Protein AF-A0A939VPV4-F1 (afdb_monomer_lite)

Sequence (173 aa):
MALATILETVLDAVGSVWIDKVAYKLFWRKRLHMVVEQTYDCPMRMIYNPKDKTFTASDQASLMHERGFTKPYGWIREFGDPPKPHRDCMLMTDQEYFLGDVVKVKVIGMFKRKDHDHKFIVVESSREINDYSELTDSEKEELSRLYPRIGEGEGWFGSKEAEKCMIYGPKAL

Radius of gyration: 17.33 Å; chains: 1; bounding box: 38×57×39 Å

Structure (mmCIF, N/CA/C/O backbone):
data_AF-A0A939VPV4-F1
#
_entry.id   AF-A0A939VPV4-F1
#
loop_
_atom_site.group_PDB
_atom_site.id
_atom_site.type_symbol
_atom_site.label_atom_id
_atom_site.label_alt_id
_atom_site.label_comp_id
_atom_site.label_asym_id
_atom_site.label_entity_id
_atom_site.label_seq_id
_atom_site.pdbx_PDB_ins_code
_atom_site.Cartn_x
_atom_site.Cartn_y
_atom_site.Cartn_z
_atom_site.occupancy
_atom_site.B_iso_or_equiv
_atom_site.auth_seq_id
_atom_site.auth_comp_id
_atom_site.auth_asym_id
_atom_site.auth_atom_id
_atom_site.pdbx_PDB_model_num
ATOM 1 N N . MET A 1 1 ? 21.321 40.493 -3.745 1.00 48.34 1 MET A N 1
ATOM 2 C CA . MET A 1 1 ? 20.718 39.546 -4.711 1.00 48.34 1 MET A CA 1
ATOM 3 C C . MET A 1 1 ? 20.333 38.192 -4.106 1.00 48.34 1 MET A C 1
ATOM 5 O O . MET A 1 1 ? 19.396 37.608 -4.612 1.00 48.34 1 MET A O 1
ATOM 9 N N . ALA A 1 2 ? 20.939 37.715 -3.007 1.00 45.62 2 ALA A N 1
ATOM 10 C CA . ALA A 1 2 ? 20.585 36.410 -2.420 1.00 45.62 2 ALA A CA 1
ATOM 11 C C . ALA A 1 2 ? 19.186 36.328 -1.759 1.00 45.62 2 ALA A C 1
ATOM 13 O O . ALA A 1 2 ? 18.586 35.261 -1.738 1.00 45.62 2 ALA A O 1
ATOM 14 N N . LEU A 1 3 ? 18.637 37.440 -1.244 1.00 37.50 3 LEU A N 1
ATOM 15 C CA . LEU A 1 3 ? 17.345 37.427 -0.537 1.00 37.50 3 LEU A CA 1
ATOM 16 C C . LEU A 1 3 ? 16.129 37.265 -1.473 1.00 37.50 3 LEU A C 1
ATOM 18 O O . LEU A 1 3 ? 15.136 36.666 -1.077 1.00 37.50 3 LEU A O 1
ATOM 22 N N . ALA A 1 4 ? 16.214 37.777 -2.706 1.00 36.22 4 ALA A N 1
ATOM 23 C CA . ALA A 1 4 ? 15.122 37.712 -3.683 1.00 36.22 4 ALA A CA 1
ATOM 24 C C . ALA A 1 4 ? 14.952 36.291 -4.249 1.00 36.22 4 ALA A C 1
ATOM 26 O O . ALA A 1 4 ? 13.836 35.790 -4.325 1.00 36.22 4 ALA A O 1
ATOM 27 N N . THR A 1 5 ? 16.062 35.598 -4.521 1.00 44.88 5 THR A N 1
ATOM 28 C CA . THR A 1 5 ? 16.054 34.208 -5.005 1.00 44.88 5 THR A CA 1
ATOM 29 C C . THR A 1 5 ? 15.526 33.230 -3.950 1.00 44.88 5 THR A C 1
ATOM 31 O O . THR A 1 5 ? 14.818 32.282 -4.282 1.00 44.88 5 THR A O 1
ATOM 34 N N . ILE A 1 6 ? 15.808 33.469 -2.663 1.00 47.12 6 ILE A N 1
ATOM 35 C CA . ILE A 1 6 ? 15.262 32.652 -1.566 1.00 47.12 6 ILE A CA 1
ATOM 36 C C . ILE A 1 6 ? 13.748 32.873 -1.432 1.00 47.12 6 ILE A C 1
ATOM 38 O O . ILE A 1 6 ? 13.015 31.910 -1.231 1.00 47.12 6 ILE A O 1
ATOM 42 N N . LEU A 1 7 ? 13.262 34.109 -1.587 1.00 33.53 7 LEU A N 1
ATOM 43 C CA . LEU A 1 7 ? 11.836 34.420 -1.462 1.00 33.53 7 LEU A CA 1
ATOM 44 C C . LEU A 1 7 ? 11.000 33.823 -2.608 1.00 33.53 7 LEU A C 1
ATOM 46 O O . LEU A 1 7 ? 9.936 33.273 -2.340 1.00 33.53 7 LEU A O 1
ATOM 50 N N . GLU A 1 8 ? 11.494 33.863 -3.850 1.00 40.47 8 GLU A N 1
ATOM 51 C CA . GLU A 1 8 ? 10.836 33.229 -5.007 1.00 40.47 8 GLU A CA 1
ATOM 52 C C . GLU A 1 8 ? 10.799 31.701 -4.879 1.00 40.47 8 GLU A C 1
ATOM 54 O O . GLU A 1 8 ? 9.748 31.093 -5.059 1.00 40.47 8 GLU A O 1
ATOM 59 N N . THR A 1 9 ? 11.898 31.079 -4.440 1.00 51.06 9 THR A N 1
ATOM 60 C CA . THR A 1 9 ? 11.945 29.620 -4.231 1.00 51.06 9 THR A CA 1
ATOM 61 C C . THR A 1 9 ? 11.010 29.175 -3.098 1.00 51.06 9 THR A C 1
ATOM 63 O O . THR A 1 9 ? 10.370 28.127 -3.182 1.00 51.06 9 THR A O 1
ATOM 66 N N . VAL A 1 10 ? 10.899 29.974 -2.030 1.00 47.72 10 VAL A N 1
ATOM 67 C CA . VAL A 1 10 ? 9.969 29.709 -0.923 1.00 47.72 10 VAL A CA 1
ATOM 68 C C . VAL A 1 10 ? 8.520 29.919 -1.367 1.00 47.72 10 VAL A C 1
ATOM 70 O O . VAL A 1 10 ? 7.666 29.132 -0.975 1.00 47.72 10 VAL A O 1
ATOM 73 N N . LEU A 1 11 ? 8.220 30.912 -2.207 1.00 40.16 11 LEU A N 1
ATOM 74 C CA . LEU A 1 11 ? 6.867 31.141 -2.730 1.00 40.16 11 LEU A CA 1
ATOM 75 C C . LEU A 1 11 ? 6.423 30.052 -3.716 1.00 40.16 11 LEU A C 1
ATOM 77 O O . LEU A 1 11 ? 5.282 29.602 -3.614 1.00 40.16 11 LEU A O 1
ATOM 81 N N . ASP A 1 12 ? 7.312 29.556 -4.577 1.00 51.03 12 ASP A N 1
ATOM 82 C CA . ASP A 1 12 ? 7.018 28.428 -5.471 1.00 51.03 12 ASP A CA 1
ATOM 83 C C . ASP A 1 12 ? 6.845 27.115 -4.698 1.00 51.03 12 ASP A C 1
ATOM 85 O O . ASP A 1 12 ? 5.911 26.355 -4.957 1.00 51.03 12 ASP A O 1
ATOM 89 N N . ALA A 1 13 ? 7.683 26.860 -3.688 1.00 50.88 13 ALA A N 1
ATOM 90 C CA . ALA A 1 13 ? 7.552 25.678 -2.839 1.00 50.88 13 ALA A CA 1
ATOM 91 C C . ALA A 1 13 ? 6.285 25.731 -1.969 1.00 50.88 13 ALA A C 1
ATOM 93 O O . AL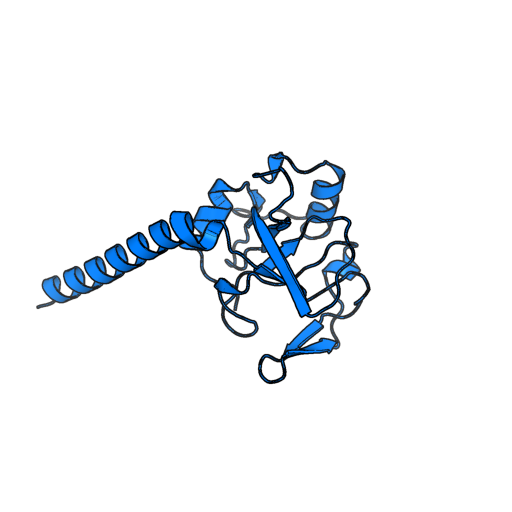A A 1 13 ? 5.560 24.743 -1.873 1.00 50.88 13 ALA A O 1
ATOM 94 N N . VAL A 1 14 ? 5.974 26.879 -1.359 1.00 52.50 14 VAL A N 1
ATOM 95 C CA . VAL A 1 14 ? 4.771 27.058 -0.527 1.00 52.50 14 VAL A CA 1
ATOM 96 C C . VAL A 1 14 ? 3.502 27.055 -1.386 1.00 52.50 14 VAL A C 1
ATOM 98 O O . VAL A 1 14 ? 2.499 26.467 -0.978 1.00 52.50 14 VAL A O 1
ATOM 101 N N . GLY A 1 15 ? 3.547 27.639 -2.587 1.00 52.75 15 GLY A N 1
ATOM 102 C CA . GLY A 1 15 ? 2.457 27.616 -3.564 1.00 52.75 15 GLY A CA 1
ATOM 103 C C . GLY A 1 15 ? 2.176 26.210 -4.093 1.00 52.75 15 GLY A C 1
ATOM 104 O O . GLY A 1 15 ? 1.032 25.759 -4.045 1.00 52.75 15 GLY A O 1
ATOM 105 N N . SER A 1 16 ? 3.218 25.482 -4.504 1.00 57.16 16 SER A N 1
ATOM 106 C CA . SER A 1 16 ? 3.131 24.090 -4.968 1.00 57.16 16 SER A CA 1
ATOM 107 C C . SER A 1 16 ? 2.579 23.161 -3.883 1.00 57.16 16 SER A C 1
ATOM 109 O O . SER A 1 16 ? 1.601 22.448 -4.094 1.00 57.16 16 SER A O 1
ATOM 111 N N . VAL A 1 17 ? 3.102 23.269 -2.659 1.00 58.28 17 VAL A N 1
ATOM 112 C CA . VAL A 1 17 ? 2.648 22.466 -1.518 1.00 58.28 17 VAL A CA 1
ATOM 113 C C . VAL A 1 17 ? 1.189 22.752 -1.138 1.00 58.28 17 VAL A C 1
ATOM 115 O O . VAL A 1 17 ? 0.444 21.841 -0.753 1.00 58.28 17 VAL A O 1
ATOM 118 N N . TRP A 1 18 ? 0.754 24.012 -1.211 1.00 58.50 18 TRP A N 1
ATOM 119 C CA . TRP A 1 18 ? -0.636 24.371 -0.937 1.00 58.50 18 TRP A CA 1
ATOM 120 C C . TRP A 1 18 ? -1.577 23.819 -2.014 1.00 58.50 18 TRP A C 1
ATOM 122 O O . TRP A 1 18 ? -2.617 23.249 -1.673 1.00 58.50 18 T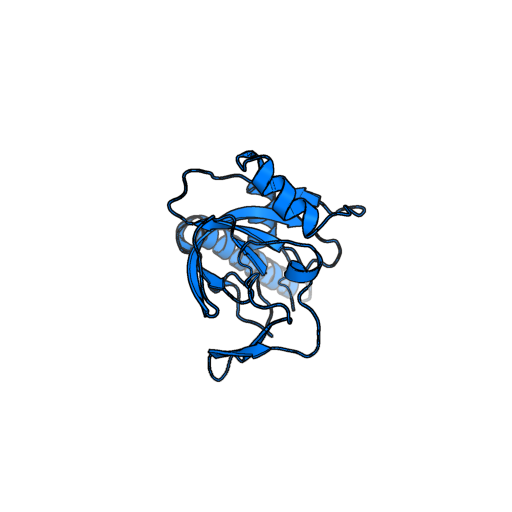RP A O 1
ATOM 132 N N . ILE A 1 19 ? -1.176 23.901 -3.286 1.00 60.81 19 ILE A N 1
ATOM 133 C CA . ILE A 1 19 ? -1.902 23.313 -4.418 1.00 60.81 19 ILE A CA 1
ATOM 134 C C . ILE A 1 19 ? -1.991 21.793 -4.266 1.00 60.81 19 ILE A C 1
ATOM 136 O O . ILE A 1 19 ? -3.090 21.259 -4.378 1.00 60.81 19 ILE A O 1
ATOM 140 N N . ASP A 1 20 ? -0.909 21.102 -3.911 1.00 66.06 20 ASP A N 1
ATOM 141 C CA . ASP A 1 20 ? -0.900 19.645 -3.729 1.00 66.06 20 ASP A CA 1
ATOM 142 C C . ASP A 1 20 ? -1.803 19.197 -2.578 1.00 66.06 20 ASP A C 1
ATOM 144 O O . ASP A 1 20 ? -2.564 18.235 -2.705 1.00 66.06 20 ASP A O 1
ATOM 148 N N . LYS A 1 21 ? -1.799 19.926 -1.457 1.00 65.56 21 LYS A N 1
ATOM 149 C CA . LYS A 1 21 ? -2.684 19.641 -0.318 1.00 65.56 21 LYS A CA 1
ATOM 150 C C . LYS A 1 21 ? -4.155 19.827 -0.683 1.00 65.56 21 LYS A C 1
ATOM 152 O O . LYS A 1 21 ? -4.996 18.998 -0.326 1.00 65.56 21 LYS A O 1
ATOM 157 N N . VAL A 1 22 ? -4.478 20.928 -1.360 1.00 67.25 22 VAL A N 1
ATOM 158 C CA . VAL A 1 22 ? -5.842 21.238 -1.806 1.00 67.25 22 VAL A CA 1
ATOM 159 C C . VAL A 1 22 ? -6.283 20.232 -2.868 1.00 67.25 22 VAL A C 1
ATOM 161 O O . VAL A 1 22 ? -7.377 19.679 -2.763 1.00 67.25 22 VAL A O 1
ATOM 164 N N . ALA A 1 23 ? -5.415 19.909 -3.826 1.00 68.62 23 ALA A N 1
ATOM 165 C CA . ALA A 1 23 ? -5.674 18.928 -4.866 1.00 68.62 23 ALA A CA 1
ATOM 166 C C . ALA A 1 23 ? -5.874 17.526 -4.287 1.00 68.62 23 ALA A C 1
ATOM 168 O O . ALA A 1 23 ? -6.802 16.821 -4.688 1.00 68.62 23 ALA A O 1
ATOM 169 N N . TYR A 1 24 ? -5.064 17.125 -3.304 1.00 69.44 24 TYR A N 1
ATOM 170 C CA . TYR A 1 24 ? -5.230 15.841 -2.632 1.00 69.44 24 TYR A CA 1
ATOM 171 C C . TYR A 1 24 ? -6.583 15.752 -1.930 1.00 69.44 24 TYR A C 1
ATOM 173 O O . TYR A 1 24 ? -7.340 14.806 -2.153 1.00 69.44 24 TYR A O 1
ATOM 181 N N . LYS A 1 25 ? -6.928 16.769 -1.134 1.00 69.19 25 LYS A N 1
ATOM 182 C CA . LYS A 1 25 ? -8.187 16.788 -0.379 1.00 69.19 25 LYS A CA 1
ATOM 183 C C . LYS A 1 25 ? -9.427 16.884 -1.264 1.00 69.19 25 LYS A C 1
ATOM 185 O O . LYS A 1 25 ? -10.421 16.224 -0.966 1.00 69.19 25 LYS A O 1
ATOM 190 N N . LEU A 1 26 ? -9.387 17.699 -2.317 1.00 64.69 26 LEU A N 1
ATOM 191 C CA . LEU A 1 26 ? -10.545 17.949 -3.179 1.00 64.69 26 LEU A CA 1
ATOM 192 C C . LEU A 1 26 ? -10.704 16.901 -4.283 1.00 64.69 26 LEU A C 1
ATOM 194 O O . LEU A 1 26 ? -11.836 16.546 -4.614 1.00 64.69 26 LEU A O 1
ATOM 198 N N . PHE A 1 27 ? -9.602 16.392 -4.839 1.00 61.66 27 PHE A N 1
ATOM 199 C CA . PHE A 1 27 ? -9.632 15.591 -6.063 1.00 61.66 27 PHE A CA 1
ATOM 200 C C . PHE A 1 27 ? -9.042 14.191 -5.883 1.00 61.66 27 PHE A C 1
ATOM 202 O O . PHE A 1 27 ? -9.734 13.213 -6.178 1.00 61.66 27 PHE A O 1
ATOM 209 N N . TRP A 1 28 ? -7.810 14.059 -5.378 1.00 65.25 28 TRP A N 1
ATOM 210 C CA . TRP A 1 28 ? -7.119 12.761 -5.396 1.00 65.25 28 TRP A CA 1
ATOM 211 C C . TRP A 1 28 ? -7.636 11.769 -4.360 1.00 65.25 28 TRP A C 1
ATOM 213 O O . TRP A 1 28 ? -7.809 10.602 -4.696 1.00 65.25 28 TRP A O 1
ATOM 223 N N . ARG A 1 29 ? -7.988 12.205 -3.142 1.00 70.94 29 ARG A N 1
ATOM 224 C CA . ARG A 1 29 ? -8.469 11.313 -2.065 1.00 70.94 29 ARG A CA 1
ATOM 225 C C . ARG A 1 29 ? -9.650 10.428 -2.493 1.00 70.94 29 ARG A C 1
ATOM 227 O O . ARG A 1 29 ? -9.827 9.347 -1.947 1.00 70.94 29 ARG A O 1
ATOM 234 N N . LYS A 1 30 ? -10.466 10.870 -3.457 1.00 70.81 30 LYS A N 1
ATOM 235 C CA . LYS A 1 30 ? -11.640 10.128 -3.962 1.00 70.81 30 LYS A CA 1
ATOM 236 C C . LYS A 1 30 ? -11.373 9.312 -5.235 1.00 70.81 30 LYS A C 1
ATOM 238 O O . LYS A 1 30 ? -12.304 8.713 -5.780 1.00 70.81 30 LYS A O 1
ATOM 243 N N . ARG A 1 31 ? -10.149 9.349 -5.759 1.00 84.31 31 ARG A N 1
ATOM 244 C CA . ARG A 1 31 ? -9.790 8.850 -7.094 1.00 84.31 31 ARG A CA 1
ATOM 245 C C . ARG A 1 31 ? -8.474 8.071 -7.105 1.00 84.31 31 ARG A C 1
ATOM 247 O O . ARG A 1 31 ? -7.854 8.000 -8.155 1.00 84.31 31 ARG A O 1
ATOM 254 N N . LEU A 1 32 ? -8.047 7.532 -5.966 1.00 95.44 32 LEU A N 1
ATOM 255 C CA . LEU A 1 32 ? -6.836 6.720 -5.917 1.00 95.44 32 LEU A CA 1
ATOM 256 C C . LEU A 1 32 ? -7.093 5.349 -6.536 1.00 95.44 32 LEU A C 1
ATOM 258 O O . LEU A 1 32 ? -8.147 4.746 -6.304 1.00 95.44 32 LEU A O 1
ATOM 262 N N . HIS A 1 33 ? -6.108 4.859 -7.278 1.00 98.06 33 HIS A N 1
ATOM 263 C CA . HIS A 1 33 ? -6.106 3.513 -7.817 1.00 98.06 33 HIS A CA 1
ATOM 264 C C . HIS A 1 33 ? -4.824 2.794 -7.434 1.00 98.06 33 HIS A C 1
ATOM 266 O O . HIS A 1 33 ? -3.721 3.320 -7.585 1.00 98.06 33 HIS A O 1
ATOM 272 N N . MET A 1 34 ? -4.989 1.566 -6.969 1.00 98.50 34 MET A N 1
ATOM 273 C CA . MET A 1 34 ? -3.896 0.629 -6.804 1.00 98.50 34 MET A CA 1
ATOM 274 C C . MET A 1 34 ? -3.733 -0.185 -8.084 1.00 98.50 34 MET A C 1
ATOM 276 O O . MET A 1 34 ? -4.735 -0.625 -8.644 1.00 98.50 34 MET A O 1
ATOM 280 N N . VAL A 1 35 ? -2.496 -0.411 -8.518 1.00 98.62 35 VAL A N 1
ATOM 281 C CA . VAL A 1 35 ? -2.161 -1.476 -9.474 1.00 98.62 35 VAL A CA 1
ATOM 282 C C . VAL A 1 35 ? -1.607 -2.652 -8.683 1.00 98.62 35 VAL A C 1
ATOM 284 O O . VAL A 1 35 ? -0.710 -2.452 -7.867 1.00 98.62 35 VAL A O 1
ATOM 287 N N . VAL A 1 36 ? -2.138 -3.854 -8.895 1.00 98.69 36 VAL A N 1
ATOM 288 C CA . VAL A 1 36 ? -1.678 -5.073 -8.212 1.00 98.69 36 VAL A CA 1
ATOM 289 C C . VAL A 1 36 ? -0.378 -5.575 -8.850 1.00 98.69 36 VAL A C 1
ATOM 291 O O . VAL A 1 36 ? -0.337 -5.864 -10.041 1.00 98.69 36 VAL A O 1
ATOM 294 N N . GLU A 1 37 ? 0.686 -5.686 -8.056 1.00 98.19 37 GLU A N 1
ATOM 295 C CA . GLU A 1 37 ? 2.017 -6.163 -8.470 1.00 98.19 37 GLU A CA 1
ATOM 296 C C . GLU A 1 37 ? 2.325 -7.572 -7.971 1.00 98.19 37 GLU A C 1
ATOM 298 O O . GLU A 1 37 ? 3.052 -8.320 -8.619 1.00 98.19 37 GLU A O 1
ATOM 303 N N . GLN A 1 38 ? 1.803 -7.926 -6.801 1.00 98.19 38 GLN A N 1
ATOM 304 C CA . GLN A 1 38 ? 2.163 -9.143 -6.097 1.00 98.19 38 GLN A CA 1
ATOM 305 C C . GLN A 1 38 ? 0.921 -9.718 -5.415 1.00 98.19 38 GLN A C 1
ATOM 307 O O . GLN A 1 38 ? 0.203 -9.016 -4.700 1.00 98.19 38 GLN A O 1
ATOM 312 N N . THR A 1 39 ? 0.694 -11.012 -5.621 1.00 97.44 39 THR A N 1
ATOM 313 C CA . THR A 1 39 ? -0.329 -11.810 -4.935 1.00 97.44 39 THR A CA 1
ATOM 314 C C . THR A 1 39 ? 0.333 -12.992 -4.232 1.00 97.44 39 THR A C 1
ATOM 316 O O . THR A 1 39 ? 1.506 -13.294 -4.480 1.00 97.44 39 THR A O 1
ATOM 319 N N . TYR A 1 40 ? -0.406 -13.662 -3.345 1.00 94.88 40 TYR A N 1
ATOM 320 C CA . TYR A 1 40 ? 0.104 -14.819 -2.604 1.00 94.88 40 TYR A CA 1
ATOM 321 C C . TYR A 1 40 ? 0.491 -15.996 -3.516 1.00 94.88 40 TYR A C 1
ATOM 323 O O . TYR A 1 40 ? 1.484 -16.676 -3.247 1.00 94.88 40 TYR A O 1
ATOM 331 N N . ASP A 1 41 ? -0.231 -16.169 -4.628 1.00 95.31 41 ASP A N 1
ATOM 332 C CA . ASP A 1 41 ? 0.009 -17.212 -5.639 1.00 95.31 41 ASP A CA 1
ATOM 333 C C . ASP A 1 41 ? 1.305 -17.010 -6.433 1.00 95.31 41 ASP A C 1
ATOM 335 O O . ASP A 1 41 ? 1.733 -17.889 -7.181 1.00 95.31 41 ASP A O 1
ATOM 339 N N . CYS A 1 42 ? 1.948 -15.853 -6.274 1.00 96.44 42 CYS A N 1
ATOM 340 C CA . CYS A 1 42 ? 3.251 -15.561 -6.844 1.00 96.44 42 CYS A CA 1
ATOM 341 C C . CYS A 1 42 ? 4.322 -15.773 -5.753 1.00 96.44 42 CYS A C 1
ATOM 343 O O . CYS A 1 42 ? 4.603 -14.852 -4.985 1.00 96.44 42 CYS A O 1
ATOM 345 N N . PRO A 1 43 ? 4.950 -16.960 -5.642 1.00 96.62 43 PRO A N 1
ATOM 346 C CA . PRO A 1 43 ? 5.952 -17.211 -4.601 1.00 96.62 43 PRO A CA 1
ATOM 347 C C . PRO A 1 43 ? 7.250 -16.431 -4.836 1.00 96.62 43 PRO A C 1
ATOM 349 O O . PRO A 1 43 ? 7.979 -16.127 -3.893 1.00 96.62 43 PRO A O 1
ATOM 352 N N . MET A 1 44 ? 7.526 -16.078 -6.091 1.00 98.31 44 MET A N 1
ATOM 353 C CA . MET A 1 44 ? 8.655 -15.240 -6.477 1.00 98.31 44 MET A CA 1
ATOM 354 C C . MET A 1 44 ? 8.234 -13.774 -6.526 1.00 98.31 44 MET A C 1
ATOM 356 O O . MET A 1 44 ? 7.079 -13.452 -6.819 1.00 98.31 44 MET A O 1
ATOM 360 N N . ARG A 1 45 ? 9.182 -12.878 -6.249 1.00 97.69 45 ARG A N 1
ATOM 361 C CA . ARG A 1 45 ? 8.972 -11.437 -6.353 1.00 97.69 45 ARG A CA 1
ATOM 362 C C . ARG A 1 45 ? 8.726 -11.070 -7.809 1.00 97.69 45 ARG A C 1
ATOM 364 O O . ARG A 1 45 ? 9.577 -11.343 -8.659 1.00 97.69 45 ARG A O 1
ATOM 371 N N . MET A 1 46 ? 7.603 -10.422 -8.077 1.00 98.19 46 MET A N 1
ATOM 372 C CA . MET A 1 46 ? 7.272 -9.912 -9.401 1.00 98.19 46 MET A CA 1
ATOM 373 C C . MET A 1 46 ? 8.010 -8.600 -9.685 1.00 98.19 46 MET A C 1
ATOM 375 O O . MET A 1 46 ? 8.249 -7.790 -8.793 1.00 98.19 46 MET A O 1
ATOM 379 N N . ILE A 1 47 ? 8.396 -8.404 -10.944 1.00 96.69 47 ILE A N 1
ATOM 380 C CA . ILE A 1 47 ? 9.022 -7.182 -11.451 1.00 96.69 47 ILE A CA 1
ATOM 381 C C . ILE A 1 47 ? 8.130 -6.623 -12.552 1.00 96.69 47 ILE A C 1
ATOM 383 O O . ILE A 1 47 ? 7.848 -7.314 -13.535 1.00 96.69 47 ILE A O 1
ATOM 387 N N . TYR A 1 48 ? 7.712 -5.370 -12.398 1.00 97.44 48 TYR A N 1
ATOM 388 C CA . TYR A 1 48 ? 6.941 -4.648 -13.402 1.00 97.44 48 TYR A CA 1
ATOM 389 C C . TYR A 1 48 ? 7.845 -4.047 -14.490 1.00 97.44 48 TYR A C 1
ATOM 391 O O . TYR A 1 48 ? 8.804 -3.328 -14.204 1.00 97.44 48 TYR A O 1
ATOM 399 N N . ASN A 1 49 ? 7.516 -4.306 -15.757 1.00 96.38 49 ASN A N 1
ATOM 400 C CA . ASN A 1 49 ? 8.114 -3.639 -16.911 1.00 96.38 49 ASN A CA 1
ATOM 401 C C . ASN A 1 49 ? 7.178 -2.515 -17.399 1.00 96.38 49 ASN A C 1
ATOM 403 O O . ASN A 1 49 ? 6.158 -2.809 -18.029 1.00 96.38 49 ASN A O 1
ATOM 407 N N . PRO A 1 50 ? 7.527 -1.229 -17.206 1.00 94.38 50 PRO A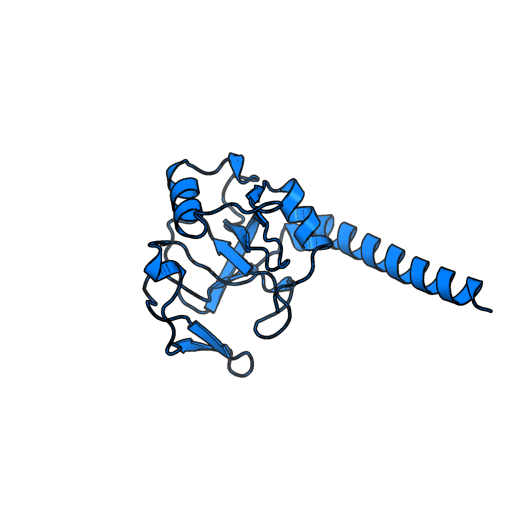 N 1
ATOM 408 C CA . PRO A 1 50 ? 6.656 -0.113 -17.572 1.00 94.38 50 PRO A CA 1
ATOM 409 C C . PRO A 1 50 ? 6.507 0.097 -19.082 1.00 94.38 50 PRO A C 1
ATOM 411 O O . PRO A 1 50 ? 5.558 0.757 -19.507 1.00 94.38 50 PRO A O 1
ATOM 414 N N . LYS A 1 51 ? 7.429 -0.427 -19.903 1.00 94.12 51 LYS A N 1
ATOM 415 C CA . LYS A 1 51 ? 7.380 -0.268 -21.364 1.00 94.12 51 LYS A CA 1
ATOM 416 C C . LYS A 1 51 ? 6.208 -1.047 -21.954 1.00 94.12 51 LYS A C 1
ATOM 418 O O . LYS A 1 51 ? 5.436 -0.499 -22.735 1.00 94.12 51 LYS A O 1
ATOM 423 N N . ASP A 1 52 ? 6.078 -2.298 -21.527 1.00 94.38 52 ASP A N 1
ATOM 424 C CA . ASP A 1 52 ? 5.126 -3.252 -22.100 1.00 94.38 52 ASP A CA 1
ATOM 425 C C . ASP A 1 52 ? 3.974 -3.575 -21.129 1.00 94.38 52 ASP A C 1
ATOM 427 O O . ASP A 1 52 ? 3.015 -4.243 -21.504 1.00 94.38 52 ASP A O 1
ATOM 431 N N . LYS A 1 53 ? 4.032 -3.038 -19.900 1.00 94.62 53 LYS A N 1
ATOM 432 C CA . LYS A 1 53 ? 3.054 -3.206 -18.811 1.00 94.62 53 LYS A CA 1
ATOM 433 C C . LYS A 1 53 ? 2.854 -4.661 -18.392 1.00 94.62 53 LYS A C 1
ATOM 435 O O . LYS A 1 53 ? 1.736 -5.106 -18.149 1.00 94.62 53 LYS A O 1
ATOM 440 N N . THR A 1 54 ? 3.952 -5.401 -18.318 1.00 96.38 54 THR A N 1
ATOM 441 C CA . THR A 1 54 ? 3.966 -6.830 -17.991 1.00 96.38 54 THR A CA 1
ATOM 442 C C . THR A 1 54 ? 4.689 -7.090 -16.679 1.00 96.38 54 THR A C 1
ATOM 444 O O . THR A 1 54 ? 5.546 -6.305 -16.275 1.00 96.38 54 THR A O 1
ATOM 447 N N . PHE A 1 55 ? 4.401 -8.236 -16.066 1.00 98.00 55 PHE A N 1
ATOM 448 C CA . PHE A 1 55 ? 5.091 -8.713 -14.871 1.00 98.00 55 PHE A CA 1
ATOM 449 C C . PHE A 1 55 ? 5.932 -9.941 -15.197 1.00 98.00 55 PHE A C 1
ATOM 451 O O . PHE A 1 55 ? 5.479 -10.849 -15.894 1.00 98.00 55 PHE A O 1
ATOM 458 N N . THR A 1 56 ? 7.149 -9.982 -14.669 1.00 97.69 56 THR A N 1
ATOM 459 C CA . THR A 1 56 ? 8.035 -11.148 -14.746 1.00 97.69 56 THR A CA 1
ATOM 460 C C . THR A 1 56 ? 8.497 -11.529 -13.354 1.00 97.69 56 THR A C 1
ATOM 462 O O . THR A 1 56 ? 8.881 -10.656 -12.577 1.00 97.69 56 THR A O 1
ATOM 465 N N . ALA A 1 57 ? 8.473 -12.819 -13.035 1.00 97.94 57 ALA A N 1
ATOM 466 C CA . ALA A 1 57 ? 9.031 -13.312 -11.785 1.00 97.94 57 ALA A CA 1
ATOM 467 C C . ALA A 1 57 ? 10.551 -13.096 -11.768 1.00 97.94 57 ALA A C 1
ATOM 469 O O . ALA A 1 57 ? 11.230 -13.327 -12.771 1.00 97.94 57 ALA A O 1
ATOM 470 N N . SER A 1 58 ? 11.074 -12.655 -10.630 1.00 97.00 58 SER A N 1
ATOM 471 C CA . SER A 1 58 ? 12.511 -12.615 -10.366 1.00 97.00 58 SER A CA 1
ATOM 472 C C . SER A 1 58 ? 13.013 -13.952 -9.812 1.00 97.00 58 SER A C 1
ATOM 474 O O . SER A 1 58 ? 12.242 -14.885 -9.587 1.00 97.00 58 SER A O 1
ATOM 476 N N . ASP A 1 59 ? 14.318 -14.037 -9.572 1.00 96.81 59 ASP A N 1
ATOM 477 C CA . ASP A 1 59 ? 14.973 -15.141 -8.867 1.00 96.81 59 ASP A CA 1
ATOM 478 C C . ASP A 1 59 ? 14.896 -15.010 -7.333 1.00 96.81 59 ASP A C 1
ATOM 480 O O . ASP A 1 59 ? 15.330 -15.909 -6.613 1.00 96.81 59 ASP A O 1
ATOM 484 N N . GLN A 1 60 ? 14.312 -13.923 -6.819 1.00 96.75 60 GLN A N 1
ATOM 485 C CA . GLN A 1 60 ? 14.135 -13.680 -5.389 1.00 96.75 60 GLN A CA 1
ATOM 486 C C . GLN A 1 60 ? 12.746 -14.107 -4.921 1.00 96.75 60 GLN A C 1
ATOM 488 O O . GLN A 1 60 ? 11.739 -13.809 -5.567 1.00 96.75 60 GLN A O 1
ATOM 493 N N . ALA A 1 61 ? 12.681 -14.763 -3.763 1.00 96.50 61 ALA A N 1
ATOM 494 C CA . ALA A 1 61 ? 11.414 -15.080 -3.120 1.00 96.50 61 ALA A CA 1
ATOM 495 C C . ALA A 1 61 ? 10.648 -13.799 -2.745 1.00 96.50 61 ALA A C 1
ATOM 497 O O . ALA A 1 61 ? 11.227 -12.770 -2.383 1.00 96.50 61 ALA A O 1
ATOM 498 N N . SER A 1 62 ? 9.323 -13.859 -2.841 1.00 96.69 62 SER A N 1
ATOM 499 C CA . SER A 1 62 ? 8.443 -12.788 -2.391 1.00 96.69 62 SER A CA 1
ATOM 500 C C . SER A 1 62 ? 8.410 -12.755 -0.869 1.00 96.69 62 SER A C 1
ATOM 502 O O . SER A 1 62 ? 7.992 -13.717 -0.226 1.00 96.69 62 SER A O 1
ATOM 504 N N . LEU A 1 63 ? 8.758 -11.605 -0.289 1.00 94.12 63 LEU A N 1
ATOM 505 C CA . LEU A 1 63 ? 8.701 -11.402 1.159 1.00 94.12 63 LEU A CA 1
ATOM 506 C C . LEU A 1 63 ? 7.299 -11.656 1.733 1.00 94.12 63 LEU A C 1
ATOM 508 O O . LEU A 1 63 ? 7.160 -12.101 2.870 1.00 94.12 63 LEU A O 1
ATOM 512 N N . MET A 1 64 ? 6.259 -11.360 0.949 1.00 94.81 64 MET A N 1
ATOM 513 C CA . MET A 1 64 ? 4.869 -11.597 1.339 1.00 94.81 64 MET A CA 1
ATOM 514 C C . MET A 1 64 ? 4.574 -13.083 1.437 1.00 94.81 64 MET A C 1
ATOM 516 O O . MET A 1 64 ? 4.011 -13.525 2.434 1.00 94.81 64 MET A O 1
ATOM 520 N N . HIS A 1 65 ? 5.017 -13.850 0.443 1.00 95.19 65 HIS A N 1
ATOM 521 C CA . HIS A 1 65 ? 4.850 -15.293 0.439 1.00 95.19 65 HIS A CA 1
ATOM 522 C C . HIS A 1 65 ? 5.627 -15.938 1.598 1.00 95.19 65 HIS A C 1
ATOM 524 O O . HIS A 1 65 ? 5.046 -16.684 2.382 1.00 95.19 65 HIS A O 1
ATOM 530 N N . GLU A 1 66 ? 6.902 -15.572 1.784 1.00 96.50 66 GLU A N 1
ATOM 531 C CA . GLU A 1 66 ? 7.751 -16.084 2.875 1.00 96.50 66 GLU A CA 1
ATOM 532 C C . GLU A 1 66 ? 7.181 -15.801 4.270 1.00 96.50 66 GLU A C 1
ATOM 534 O O . GLU A 1 66 ? 7.371 -16.589 5.197 1.00 96.50 66 GLU A O 1
ATOM 539 N N . ARG A 1 67 ? 6.485 -14.672 4.437 1.00 95.56 67 ARG A N 1
ATOM 540 C CA . ARG A 1 67 ? 5.888 -14.266 5.717 1.00 95.56 67 ARG A CA 1
ATOM 541 C C . ARG A 1 67 ? 4.421 -14.665 5.860 1.00 95.56 67 ARG A C 1
ATOM 543 O O . ARG A 1 67 ? 3.824 -14.375 6.892 1.00 95.56 67 ARG A O 1
ATOM 550 N N . GLY A 1 68 ? 3.830 -15.329 4.867 1.00 95.88 68 GLY A N 1
ATOM 551 C CA . GLY A 1 68 ? 2.420 -15.723 4.902 1.00 95.88 68 GLY A CA 1
ATOM 552 C C . GLY A 1 68 ? 1.456 -14.532 4.918 1.00 95.88 68 GLY A C 1
ATOM 553 O O . GLY A 1 68 ? 0.405 -14.601 5.557 1.00 95.88 68 GLY A O 1
ATOM 554 N N . PHE A 1 69 ? 1.830 -13.425 4.275 1.00 96.56 69 PHE A N 1
ATOM 555 C CA . PHE A 1 69 ? 0.917 -12.324 3.979 1.00 96.56 69 PHE A CA 1
ATOM 556 C C . PHE A 1 69 ? 0.129 -12.669 2.721 1.00 96.56 69 PHE A C 1
ATOM 558 O O . PHE A 1 69 ? 0.717 -12.873 1.658 1.00 96.56 69 PHE A O 1
ATOM 565 N N . THR A 1 70 ? -1.192 -12.751 2.845 1.00 96.81 70 THR A N 1
ATOM 566 C CA . THR A 1 70 ? -2.043 -13.306 1.779 1.00 96.81 70 THR A CA 1
ATOM 567 C C . THR A 1 70 ? -2.689 -12.245 0.896 1.00 96.81 70 THR A C 1
ATOM 569 O O . THR A 1 70 ? -3.255 -12.566 -0.147 1.00 96.81 70 THR A O 1
ATOM 572 N N . LYS A 1 71 ? -2.623 -10.974 1.302 1.00 97.88 71 LYS A N 1
ATOM 573 C CA . LYS A 1 71 ? -3.365 -9.900 0.639 1.00 97.88 71 LYS A CA 1
ATOM 574 C C . LYS A 1 71 ? -2.602 -9.324 -0.566 1.00 97.88 71 LYS A C 1
ATOM 576 O O . LYS A 1 71 ? -1.373 -9.409 -0.605 1.00 97.88 71 LYS A O 1
ATOM 581 N N . PRO A 1 72 ? -3.294 -8.717 -1.549 1.00 98.50 72 PRO A N 1
ATOM 582 C CA . PRO A 1 72 ? -2.631 -8.097 -2.691 1.00 98.50 72 PRO A CA 1
ATOM 583 C C . PRO A 1 72 ? -1.727 -6.930 -2.285 1.00 98.50 72 PRO A C 1
ATOM 585 O O . PRO A 1 72 ? -2.048 -6.138 -1.392 1.00 98.50 72 PRO A O 1
ATOM 588 N N . TYR A 1 73 ? -0.623 -6.779 -3.009 1.00 98.44 73 TYR A N 1
ATOM 589 C CA . TYR A 1 73 ? 0.313 -5.668 -2.874 1.00 98.44 73 TYR A CA 1
ATOM 590 C C . TYR A 1 73 ? 0.629 -5.053 -4.230 1.00 98.44 73 TYR A C 1
ATOM 592 O O . TYR A 1 73 ? 0.566 -5.714 -5.265 1.00 98.44 73 TYR A O 1
ATOM 600 N N . GLY A 1 74 ? 0.982 -3.777 -4.218 1.00 98.44 74 GLY A N 1
ATOM 601 C CA . GLY A 1 74 ? 1.363 -3.025 -5.401 1.00 98.44 74 GLY A CA 1
ATOM 602 C C . GLY A 1 74 ? 1.487 -1.551 -5.071 1.00 98.44 74 GLY A C 1
ATOM 603 O O . GLY A 1 74 ? 1.887 -1.212 -3.961 1.00 98.44 74 GLY A O 1
ATOM 604 N N . TRP A 1 75 ? 1.124 -0.663 -5.992 1.00 98.38 75 TRP A N 1
ATOM 605 C CA . TRP A 1 75 ? 1.367 0.771 -5.820 1.00 98.38 75 TRP A CA 1
ATOM 606 C C . TRP A 1 75 ? 0.160 1.641 -6.160 1.00 98.38 75 TRP A C 1
ATOM 608 O O . TRP A 1 75 ? -0.714 1.256 -6.935 1.00 98.38 75 TRP A O 1
ATOM 618 N N . ILE A 1 76 ? 0.136 2.853 -5.601 1.00 97.31 76 ILE A N 1
ATOM 619 C CA . ILE A 1 76 ? -0.856 3.886 -5.913 1.00 97.31 76 ILE A CA 1
ATOM 620 C C . ILE A 1 76 ? -0.415 4.633 -7.177 1.00 97.31 76 ILE A C 1
ATOM 622 O O . ILE A 1 76 ? 0.502 5.462 -7.137 1.00 97.31 76 ILE A O 1
ATOM 626 N N . ARG A 1 77 ? -1.095 4.361 -8.293 1.00 95.44 77 ARG A N 1
ATOM 627 C CA . ARG A 1 77 ? -0.725 4.799 -9.650 1.00 95.44 77 ARG A CA 1
ATOM 628 C C . ARG A 1 77 ? -0.589 6.310 -9.798 1.00 95.44 77 ARG A C 1
ATOM 630 O O . ARG A 1 77 ? 0.252 6.799 -10.548 1.00 95.44 77 ARG A O 1
ATOM 637 N N . GLU A 1 78 ? -1.411 7.079 -9.092 1.00 93.12 78 GLU A N 1
ATOM 638 C CA . GLU A 1 78 ? -1.421 8.543 -9.190 1.00 93.12 78 GLU A CA 1
ATOM 639 C C . GLU A 1 78 ? -0.117 9.195 -8.707 1.00 93.12 78 GLU A C 1
ATOM 641 O O . GLU A 1 78 ? 0.121 10.373 -8.971 1.00 93.12 78 GLU A O 1
ATOM 646 N N . PHE A 1 79 ? 0.745 8.439 -8.021 1.00 91.31 79 PHE A N 1
ATOM 647 C CA . PHE A 1 79 ? 2.004 8.938 -7.479 1.00 91.31 79 PHE A CA 1
ATOM 648 C C . PHE A 1 79 ? 3.240 8.480 -8.255 1.00 91.31 79 PHE A C 1
ATOM 650 O O . PHE A 1 79 ? 4.337 8.911 -7.896 1.00 91.31 79 PHE A O 1
ATOM 657 N N . GLY A 1 80 ? 3.078 7.715 -9.333 1.00 92.19 80 GLY A N 1
ATOM 658 C CA . GLY A 1 80 ? 4.166 7.179 -10.149 1.00 92.19 80 GLY A CA 1
ATOM 659 C C . GLY A 1 80 ? 4.051 5.670 -10.321 1.00 92.19 80 GLY A C 1
ATOM 660 O O . GLY A 1 80 ? 3.250 5.031 -9.645 1.00 92.19 80 GLY A O 1
ATOM 661 N N . ASP A 1 81 ? 4.872 5.124 -11.215 1.00 94.38 81 ASP A N 1
ATOM 662 C CA . ASP A 1 81 ? 4.938 3.692 -11.508 1.00 94.38 81 ASP A CA 1
ATOM 663 C C . ASP A 1 81 ? 6.373 3.177 -11.278 1.00 94.38 81 ASP A C 1
ATOM 665 O O . ASP A 1 81 ? 7.324 3.882 -11.645 1.00 94.38 81 ASP A O 1
ATOM 669 N N . PRO A 1 82 ? 6.561 1.958 -10.741 1.00 94.38 82 PRO A N 1
ATOM 670 C CA . PRO A 1 82 ? 7.871 1.318 -10.667 1.00 94.38 82 PRO A CA 1
ATOM 671 C C . PRO A 1 82 ? 8.552 1.235 -12.050 1.00 94.38 82 PRO A C 1
ATOM 673 O O . PRO A 1 82 ? 7.872 1.112 -13.076 1.00 94.38 82 PRO A O 1
ATOM 676 N N . PRO A 1 83 ? 9.894 1.316 -12.133 1.00 93.06 83 PRO A N 1
ATOM 677 C CA . PRO A 1 83 ? 10.869 1.491 -11.050 1.00 93.06 83 PRO A CA 1
ATOM 678 C C . PRO A 1 83 ? 11.171 2.976 -10.765 1.00 93.06 83 PRO A C 1
ATOM 680 O O . PRO A 1 83 ? 12.281 3.330 -10.385 1.00 93.06 83 PRO A O 1
ATOM 683 N N . LYS A 1 84 ? 10.256 3.889 -11.112 1.00 93.25 84 LYS A N 1
ATOM 684 C CA . LYS A 1 84 ? 10.389 5.306 -10.756 1.00 93.25 84 LYS A CA 1
ATOM 685 C C . LYS A 1 84 ? 9.776 5.538 -9.378 1.00 93.25 84 LYS A C 1
ATOM 687 O O . LYS A 1 84 ? 8.975 4.717 -8.932 1.00 93.25 84 LYS A O 1
ATOM 692 N N . PRO A 1 85 ? 10.046 6.701 -8.755 1.00 93.31 85 PRO A N 1
ATOM 693 C CA . PRO A 1 85 ? 9.500 6.983 -7.448 1.00 93.31 85 PRO A CA 1
ATOM 694 C C . PRO A 1 85 ? 7.971 6.806 -7.349 1.00 93.31 85 PRO A C 1
ATOM 696 O O . PRO A 1 85 ? 7.240 7.484 -8.075 1.00 93.31 85 PRO A O 1
ATOM 699 N N . HIS A 1 86 ? 7.490 5.947 -6.444 1.00 94.94 86 HIS A N 1
ATOM 700 C CA . HIS A 1 86 ? 6.078 5.553 -6.305 1.00 94.94 86 HIS A CA 1
ATOM 701 C C . HIS A 1 86 ? 5.643 5.382 -4.830 1.00 94.94 86 HIS A C 1
ATOM 703 O O . HIS A 1 86 ? 6.343 5.776 -3.891 1.00 94.94 86 HIS A O 1
ATOM 709 N N . ARG A 1 87 ? 4.412 4.896 -4.616 1.00 95.81 87 ARG A N 1
ATOM 710 C CA . ARG A 1 87 ? 3.778 4.713 -3.299 1.00 95.81 87 ARG A CA 1
ATOM 711 C C . ARG A 1 87 ? 3.283 3.284 -3.158 1.00 95.81 87 ARG A C 1
ATOM 713 O O . ARG A 1 87 ? 2.197 2.972 -3.638 1.00 95.81 87 ARG A O 1
ATOM 720 N N . ASP A 1 88 ? 4.057 2.459 -2.476 1.00 97.62 88 ASP A N 1
ATOM 721 C CA . ASP A 1 88 ? 3.683 1.080 -2.192 1.00 97.62 88 ASP A CA 1
ATOM 722 C C . ASP A 1 88 ? 2.475 0.976 -1.265 1.00 97.62 88 ASP A C 1
ATOM 724 O O . ASP A 1 88 ? 2.330 1.748 -0.313 1.00 97.62 88 ASP A O 1
ATOM 728 N N . CYS A 1 89 ? 1.618 -0.010 -1.506 1.00 98.31 89 CYS A N 1
ATOM 729 C CA . CYS A 1 89 ? 0.431 -0.246 -0.708 1.00 98.31 89 CYS A CA 1
ATOM 730 C C . CYS A 1 89 ? 0.012 -1.720 -0.624 1.00 98.31 89 CYS A C 1
ATOM 732 O O . CYS A 1 89 ? 0.276 -2.528 -1.512 1.00 98.31 89 CYS A O 1
ATOM 734 N N . MET A 1 90 ? -0.663 -2.035 0.479 1.00 98.56 90 MET A N 1
ATOM 735 C CA . MET A 1 90 ? -1.265 -3.326 0.812 1.00 98.56 90 MET A CA 1
ATOM 736 C C . MET A 1 90 ? -2.786 -3.173 0.792 1.00 98.56 90 MET A C 1
ATOM 738 O O . MET A 1 90 ? -3.317 -2.326 1.519 1.00 98.56 90 MET A O 1
ATOM 742 N N . LEU A 1 91 ? -3.479 -3.973 -0.020 1.00 98.62 91 LEU A N 1
ATOM 743 C CA . LEU A 1 91 ? -4.938 -3.947 -0.122 1.00 98.62 91 LEU A CA 1
ATOM 744 C C . LEU A 1 91 ? -5.569 -4.910 0.874 1.00 98.62 91 LEU A C 1
ATOM 746 O O . LEU A 1 91 ? -5.490 -6.120 0.703 1.00 98.62 91 LEU A O 1
ATOM 750 N N . MET A 1 92 ? -6.247 -4.384 1.890 1.00 98.44 92 MET A N 1
ATOM 751 C CA . MET A 1 92 ? -6.960 -5.210 2.863 1.00 98.44 92 MET A CA 1
ATOM 752 C C . MET A 1 92 ? -8.330 -5.600 2.307 1.00 98.44 92 MET A C 1
ATOM 754 O O . MET A 1 92 ? -9.290 -4.829 2.382 1.00 98.44 92 MET A O 1
ATOM 758 N N . THR A 1 93 ? -8.388 -6.797 1.727 1.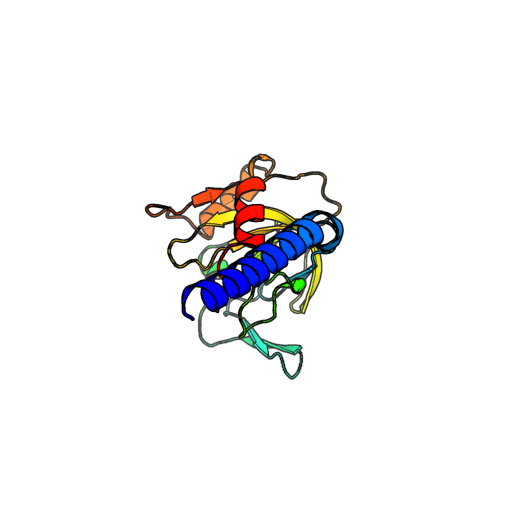00 97.44 93 THR A N 1
ATOM 759 C CA . THR A 1 93 ? -9.554 -7.355 1.035 1.00 97.44 93 THR A CA 1
ATOM 760 C C . THR A 1 93 ? -9.610 -8.875 1.174 1.00 97.44 93 THR A C 1
ATOM 762 O O . THR A 1 93 ? -8.589 -9.517 1.419 1.00 97.44 93 THR A O 1
ATOM 765 N N . ASP A 1 94 ? -10.790 -9.452 0.979 1.00 95.12 94 ASP A N 1
ATOM 766 C CA . ASP A 1 94 ? -10.984 -10.896 0.799 1.00 95.12 94 ASP A CA 1
ATOM 767 C C . ASP A 1 94 ? -11.311 -11.259 -0.660 1.00 95.12 94 ASP A C 1
ATOM 769 O O . ASP A 1 94 ? -11.555 -12.422 -0.968 1.00 95.12 94 ASP A O 1
ATOM 773 N N . GLN A 1 95 ? -11.331 -10.273 -1.564 1.00 96.69 95 GLN A N 1
ATOM 774 C CA . GLN A 1 95 ? -11.508 -10.511 -2.994 1.00 96.69 95 GLN A CA 1
ATOM 775 C C . GLN A 1 95 ? -10.201 -10.983 -3.633 1.00 96.69 95 GLN A C 1
ATOM 777 O O . GLN A 1 95 ? -9.108 -10.549 -3.260 1.00 96.69 95 GLN A O 1
ATOM 782 N N . GLU A 1 96 ? -10.333 -11.847 -4.634 1.00 96.38 96 GLU A N 1
ATOM 783 C CA . GLU A 1 96 ? -9.218 -12.275 -5.471 1.00 96.38 96 GLU A CA 1
ATOM 784 C C . GLU A 1 96 ? -8.928 -11.229 -6.550 1.00 96.38 96 GLU A C 1
ATOM 786 O O . GLU A 1 96 ? -9.842 -10.661 -7.150 1.00 96.38 96 GLU A O 1
ATOM 791 N N . TYR A 1 97 ? -7.642 -11.001 -6.800 1.00 97.88 97 TYR A N 1
ATOM 792 C CA . TYR A 1 97 ? -7.145 -10.083 -7.819 1.00 97.88 97 TYR A CA 1
ATOM 793 C C . TYR A 1 97 ? -5.960 -10.711 -8.547 1.00 97.88 97 TYR A C 1
ATOM 795 O O . TYR A 1 97 ? -5.241 -11.543 -7.990 1.00 97.88 97 TYR A O 1
ATOM 803 N N . PHE A 1 98 ? -5.723 -10.265 -9.774 1.00 97.62 98 PHE A N 1
ATOM 804 C CA . PHE A 1 98 ? -4.619 -10.695 -10.622 1.00 97.62 98 PHE A CA 1
ATOM 805 C C . PHE A 1 98 ? -3.582 -9.585 -10.800 1.00 97.62 98 PHE A C 1
ATOM 807 O O . PHE A 1 98 ? -3.841 -8.400 -10.584 1.00 97.62 98 PHE A O 1
ATOM 814 N N . LEU A 1 99 ? -2.378 -9.975 -11.221 1.00 98.25 99 LEU A N 1
ATOM 815 C CA . LEU A 1 99 ? -1.318 -9.026 -11.547 1.00 98.25 99 LEU A CA 1
ATOM 816 C C . LEU A 1 99 ? -1.784 -8.045 -12.630 1.00 98.25 99 LEU A C 1
ATOM 818 O O . LEU A 1 99 ? -2.267 -8.454 -13.685 1.00 98.25 99 LEU A O 1
ATOM 822 N N . GLY A 1 100 ? -1.598 -6.753 -12.383 1.00 98.12 100 GLY A N 1
ATOM 823 C CA . GLY A 1 100 ? -2.010 -5.672 -13.274 1.00 98.12 100 GLY A CA 1
ATOM 824 C C . GLY A 1 100 ? -3.445 -5.188 -13.081 1.00 98.12 100 GLY A C 1
ATOM 825 O O . GLY A 1 100 ? -3.803 -4.177 -13.693 1.00 98.12 100 GLY A O 1
ATOM 826 N N . ASP A 1 101 ? -4.245 -5.832 -12.225 1.00 98.44 101 ASP A N 1
ATOM 827 C CA . ASP A 1 101 ? -5.572 -5.324 -11.883 1.00 98.44 101 ASP A CA 1
ATOM 828 C C . ASP A 1 101 ? -5.476 -3.916 -11.295 1.00 98.44 101 ASP A C 1
ATOM 830 O O . ASP A 1 101 ? -4.583 -3.598 -10.504 1.00 98.44 101 ASP A O 1
ATOM 834 N N . VAL A 1 102 ? -6.421 -3.061 -11.696 1.00 98.25 102 VAL A N 1
ATOM 835 C CA . VAL A 1 102 ? -6.512 -1.672 -11.242 1.00 98.25 102 VAL A CA 1
ATOM 836 C C . VAL A 1 102 ? -7.721 -1.523 -10.332 1.00 98.25 102 VAL A C 1
ATOM 838 O O . VAL A 1 102 ? -8.866 -1.549 -10.785 1.00 98.25 102 VAL A O 1
ATOM 841 N N . VAL A 1 103 ? -7.467 -1.318 -9.044 1.00 98.38 103 VAL A N 1
ATOM 842 C CA . VAL A 1 103 ? -8.497 -1.282 -8.003 1.00 98.38 103 VAL A CA 1
ATOM 843 C C . VAL A 1 103 ? -8.698 0.148 -7.534 1.00 98.38 103 VAL A C 1
ATOM 845 O O . VAL A 1 103 ? -7.743 0.829 -7.167 1.00 98.38 103 VAL A O 1
ATOM 848 N N . LYS A 1 104 ? -9.944 0.626 -7.508 1.00 97.75 104 LYS A N 1
ATOM 849 C CA . LYS A 1 104 ? -10.254 1.943 -6.941 1.00 97.75 104 LYS A CA 1
ATOM 850 C C . LYS A 1 104 ? -10.255 1.867 -5.419 1.00 97.75 104 LYS A C 1
ATOM 852 O O . LYS A 1 104 ? -11.133 1.237 -4.824 1.00 97.75 104 LYS A O 1
ATOM 857 N N . VAL A 1 105 ? -9.322 2.570 -4.790 1.00 98.06 105 VAL A N 1
ATOM 858 C CA . VAL A 1 105 ? -9.012 2.418 -3.366 1.00 98.06 105 VAL A CA 1
ATOM 859 C C . VAL A 1 105 ? -9.110 3.725 -2.586 1.00 98.06 105 VAL A C 1
ATOM 861 O O . VAL A 1 105 ? -9.220 4.820 -3.143 1.00 98.06 105 VAL A O 1
ATOM 864 N N . LYS A 1 106 ? -9.046 3.608 -1.262 1.00 96.50 106 LYS A N 1
ATOM 865 C CA . LYS A 1 106 ? -8.748 4.709 -0.341 1.00 96.50 106 LYS A CA 1
ATOM 866 C C . LYS A 1 106 ? -7.684 4.286 0.667 1.00 96.50 106 LYS A C 1
ATOM 868 O O . LYS A 1 106 ? -7.635 3.129 1.070 1.00 96.50 106 LYS A O 1
ATOM 873 N N . VAL A 1 107 ? -6.851 5.241 1.077 1.00 97.44 107 VAL A N 1
ATOM 874 C CA . VAL A 1 107 ? -5.809 5.045 2.097 1.00 97.44 107 VAL A CA 1
ATOM 875 C C . VAL A 1 107 ? -6.425 5.183 3.485 1.00 97.44 107 VAL A C 1
ATOM 877 O O . VAL A 1 107 ? -7.047 6.205 3.781 1.00 97.44 107 VAL A O 1
ATOM 880 N N . ILE A 1 108 ? -6.216 4.176 4.330 1.00 97.94 108 ILE A N 1
ATOM 881 C CA . ILE A 1 108 ? -6.726 4.130 5.710 1.00 97.94 108 ILE A CA 1
ATOM 882 C C . ILE A 1 108 ? -5.605 4.136 6.755 1.00 97.94 108 ILE A C 1
ATOM 884 O O . ILE A 1 108 ? -5.851 4.369 7.934 1.00 97.94 108 ILE A O 1
ATOM 888 N N . GLY A 1 109 ? -4.358 3.924 6.344 1.00 98.12 109 GLY A N 1
ATOM 889 C CA . GLY A 1 109 ? -3.217 3.906 7.248 1.00 98.12 109 GLY A CA 1
ATOM 890 C C . GLY A 1 109 ? -1.912 3.635 6.523 1.00 98.12 109 GLY A C 1
ATOM 891 O O . GLY A 1 109 ? -1.840 3.714 5.295 1.00 98.12 109 GLY A O 1
ATOM 892 N N . MET A 1 110 ? -0.870 3.337 7.287 1.00 97.75 110 MET A N 1
ATOM 893 C CA . MET A 1 110 ? 0.441 2.973 6.759 1.00 97.75 110 MET A CA 1
ATOM 894 C C . MET A 1 110 ? 1.297 2.249 7.797 1.00 97.75 110 MET A C 1
ATOM 896 O O . MET A 1 110 ? 1.146 2.467 8.999 1.00 97.75 110 MET A O 1
ATOM 900 N N . PHE A 1 111 ? 2.270 1.482 7.315 1.00 97.56 111 PHE A N 1
ATOM 901 C CA . PHE A 1 111 ? 3.497 1.193 8.040 1.00 97.56 111 PHE A CA 1
ATOM 902 C C . PHE A 1 111 ? 4.543 2.265 7.712 1.00 97.56 111 PHE A C 1
ATOM 904 O O . PHE A 1 111 ? 4.982 2.408 6.563 1.00 97.56 111 PHE A O 1
ATOM 911 N N . LYS A 1 112 ? 4.937 3.045 8.719 1.00 95.62 112 LYS A N 1
ATOM 912 C CA . LYS A 1 112 ? 6.007 4.038 8.612 1.00 95.62 112 LYS A CA 1
ATOM 913 C C . LYS A 1 112 ? 7.348 3.353 8.796 1.00 95.62 112 LYS A C 1
ATOM 915 O O . LYS A 1 112 ? 7.547 2.648 9.778 1.00 95.62 112 LYS A O 1
ATOM 920 N N . ARG A 1 113 ? 8.260 3.612 7.865 1.00 94.00 113 ARG A N 1
ATOM 921 C CA . ARG A 1 113 ? 9.629 3.088 7.855 1.00 94.00 113 ARG A CA 1
ATOM 922 C C . ARG A 1 113 ? 10.645 4.213 7.949 1.00 94.00 113 ARG A C 1
ATOM 924 O O . ARG A 1 113 ? 10.398 5.308 7.435 1.00 94.00 113 ARG A O 1
ATOM 931 N N . LYS A 1 114 ? 11.778 3.946 8.595 1.00 91.75 114 LYS A N 1
ATOM 932 C CA . LYS A 1 114 ? 12.847 4.928 8.827 1.00 91.75 114 LYS A CA 1
ATOM 933 C C . LYS A 1 114 ? 13.574 5.322 7.540 1.00 91.75 114 LYS A C 1
ATOM 935 O O . LYS A 1 114 ? 14.041 6.447 7.431 1.00 91.75 114 LYS A O 1
ATOM 940 N N . ASP A 1 115 ? 13.631 4.417 6.568 1.00 90.50 115 ASP A N 1
ATOM 941 C CA . ASP A 1 115 ? 14.214 4.642 5.238 1.00 90.50 115 ASP A CA 1
ATOM 942 C C . ASP A 1 115 ? 13.285 5.400 4.274 1.00 90.50 115 ASP A C 1
ATOM 944 O O . ASP A 1 115 ? 13.623 5.583 3.110 1.00 90.50 115 ASP A O 1
ATOM 948 N N . HIS A 1 116 ? 12.127 5.859 4.762 1.00 90.12 116 HIS A N 1
ATOM 949 C CA . HIS A 1 116 ? 11.090 6.556 3.999 1.00 90.12 116 HIS A CA 1
ATOM 950 C C . HIS A 1 116 ? 10.378 5.729 2.924 1.00 90.12 116 HIS A C 1
ATOM 952 O O . HIS A 1 116 ? 9.473 6.242 2.265 1.00 90.12 116 HIS A O 1
ATOM 958 N N . ASP A 1 117 ? 10.677 4.436 2.824 1.00 92.00 117 ASP A N 1
ATOM 959 C CA . ASP A 1 117 ? 9.992 3.501 1.939 1.00 92.00 117 ASP A CA 1
ATOM 960 C C . ASP A 1 117 ? 8.705 2.972 2.603 1.00 92.00 117 ASP A C 1
ATOM 962 O O . ASP A 1 117 ? 8.548 1.799 2.951 1.00 92.00 117 ASP A O 1
ATOM 966 N N . HIS A 1 118 ? 7.802 3.909 2.887 1.00 95.56 118 HIS A N 1
ATOM 967 C CA . HIS A 1 118 ? 6.543 3.687 3.589 1.00 95.56 118 HIS A CA 1
ATOM 968 C C . HIS A 1 118 ? 5.602 2.750 2.832 1.00 95.56 118 HIS A C 1
ATOM 970 O O . HIS A 1 118 ? 5.489 2.829 1.611 1.00 95.56 118 HIS A O 1
ATOM 976 N N . LYS A 1 119 ? 4.851 1.930 3.576 1.00 96.75 119 LYS A N 1
ATOM 977 C CA . LYS A 1 119 ? 3.895 0.971 3.008 1.00 96.75 119 LYS A CA 1
ATOM 978 C C . LYS A 1 119 ? 2.487 1.367 3.399 1.00 96.75 119 LYS A C 1
ATOM 980 O O . LYS A 1 119 ? 2.111 1.257 4.564 1.00 96.75 119 LYS A O 1
ATOM 985 N N . PHE A 1 120 ? 1.715 1.881 2.456 1.00 98.25 120 PHE A N 1
ATOM 986 C CA . PHE A 1 120 ? 0.363 2.353 2.727 1.00 98.25 120 PHE A CA 1
ATOM 987 C C . PHE A 1 120 ? -0.603 1.184 2.894 1.00 98.25 120 PHE A C 1
ATOM 989 O O . PHE A 1 120 ? -0.443 0.129 2.290 1.00 98.25 120 PHE A O 1
ATOM 996 N N . ILE A 1 121 ? -1.618 1.372 3.724 1.00 98.56 121 ILE A N 1
ATOM 997 C CA . ILE A 1 121 ? -2.720 0.427 3.865 1.00 98.56 121 ILE A CA 1
ATOM 998 C C . ILE A 1 121 ? -3.909 1.023 3.134 1.00 98.56 121 ILE A C 1
ATOM 1000 O O . ILE A 1 121 ? -4.328 2.152 3.426 1.00 98.56 121 ILE A O 1
ATOM 1004 N N . VAL A 1 122 ? -4.443 0.262 2.189 1.00 98.56 122 VAL A N 1
ATOM 1005 C CA . VAL A 1 122 ? -5.586 0.659 1.378 1.00 98.56 122 VAL A CA 1
ATOM 1006 C C . VAL A 1 122 ? -6.704 -0.370 1.466 1.00 98.56 122 VAL A C 1
ATOM 1008 O O . VAL A 1 122 ? -6.485 -1.529 1.806 1.00 98.56 122 VAL A O 1
ATOM 1011 N N . VAL A 1 123 ? -7.915 0.077 1.163 1.00 98.38 123 VAL A N 1
ATOM 1012 C CA . VAL A 1 123 ? -9.116 -0.756 1.007 1.00 98.38 123 VAL A CA 1
ATOM 1013 C C . VAL A 1 123 ? -9.868 -0.312 -0.233 1.00 98.38 123 VAL A C 1
ATOM 1015 O O . VAL A 1 123 ? -9.667 0.817 -0.700 1.00 98.38 123 VAL A O 1
ATOM 1018 N N . GLU A 1 124 ? -10.768 -1.148 -0.747 1.00 97.62 124 GLU A N 1
ATOM 1019 C CA . GLU A 1 124 ? -11.695 -0.737 -1.796 1.00 97.62 124 GLU A CA 1
ATOM 1020 C C . GLU A 1 124 ? -12.427 0.541 -1.388 1.00 97.62 124 GLU A C 1
ATOM 1022 O O . GLU A 1 124 ? -12.884 0.711 -0.254 1.00 97.62 124 GLU A O 1
ATOM 1027 N N . SER A 1 125 ? -12.565 1.462 -2.338 1.00 96.12 125 SER A N 1
ATOM 1028 C CA . SER A 1 125 ? -13.180 2.768 -2.081 1.00 96.12 125 SER A CA 1
ATOM 1029 C C . SER A 1 125 ? -14.621 2.686 -1.559 1.00 96.12 125 SER A C 1
ATOM 1031 O O . SER A 1 125 ? -15.063 3.616 -0.885 1.00 96.12 125 SER A O 1
ATOM 1033 N N . SER A 1 126 ? -15.327 1.584 -1.836 1.00 95.06 126 SER A N 1
ATOM 1034 C CA . SER A 1 126 ? -16.686 1.292 -1.368 1.00 95.06 126 SER A CA 1
ATOM 1035 C C . SER A 1 126 ? -16.759 0.685 0.034 1.00 95.06 126 SER A C 1
ATOM 1037 O O . SER A 1 126 ? -17.852 0.575 0.578 1.00 95.06 126 SER A O 1
ATOM 1039 N N . ARG A 1 127 ? -15.641 0.246 0.624 1.00 95.81 127 ARG A N 1
ATOM 1040 C CA . ARG A 1 127 ? -15.646 -0.358 1.961 1.00 95.81 127 ARG A CA 1
ATOM 1041 C C . ARG A 1 127 ? -15.851 0.726 3.018 1.00 95.81 127 ARG A C 1
ATOM 1043 O O . ARG A 1 127 ? -15.120 1.712 3.032 1.00 95.81 127 ARG A O 1
ATOM 1050 N N . GLU A 1 128 ? -16.793 0.550 3.937 1.00 95.75 128 GLU A N 1
ATOM 1051 C CA . GLU A 1 128 ? -17.171 1.566 4.940 1.00 95.75 128 GLU A CA 1
ATOM 1052 C C . GLU A 1 128 ? -16.241 1.606 6.173 1.00 95.75 128 GLU A C 1
ATOM 1054 O O . GLU A 1 128 ? -16.700 1.583 7.307 1.00 95.75 128 GLU A O 1
ATOM 1059 N N . ILE A 1 129 ? -14.923 1.675 5.954 1.00 95.62 129 ILE A N 1
ATOM 1060 C CA . ILE A 1 129 ? -13.913 1.960 6.994 1.00 95.62 129 ILE A CA 1
ATOM 1061 C C . ILE A 1 129 ? -12.964 3.059 6.523 1.00 95.62 129 ILE A C 1
ATOM 1063 O O . ILE A 1 129 ? -12.717 3.184 5.323 1.00 95.62 129 ILE A O 1
ATOM 1067 N N . ASN A 1 130 ? -12.447 3.899 7.417 1.00 95.69 130 ASN A N 1
ATOM 1068 C CA . ASN A 1 130 ? -11.661 5.080 7.034 1.00 95.69 130 ASN A CA 1
ATOM 1069 C C . ASN A 1 130 ? -10.310 5.193 7.745 1.00 95.69 130 ASN A C 1
ATOM 1071 O O . ASN A 1 130 ? -9.505 6.040 7.355 1.00 95.69 130 ASN A O 1
ATOM 1075 N N . ASP A 1 131 ? -10.045 4.340 8.727 1.00 98.31 131 ASP A N 1
ATOM 1076 C CA . ASP A 1 131 ? -8.815 4.318 9.501 1.00 98.31 131 ASP A CA 1
ATOM 1077 C C . ASP A 1 131 ? -8.328 2.887 9.773 1.00 98.31 131 ASP A C 1
ATOM 1079 O O . ASP A 1 131 ? -9.114 1.956 9.928 1.00 98.31 131 ASP A O 1
ATOM 1083 N N . TYR A 1 132 ? -7.010 2.714 9.872 1.00 97.94 132 TYR A N 1
ATOM 1084 C CA . TYR A 1 132 ? -6.355 1.465 10.270 1.00 97.94 132 TYR A CA 1
ATOM 1085 C C . TYR A 1 132 ? -6.933 0.868 11.561 1.00 97.94 132 TYR A C 1
ATOM 1087 O O . TYR A 1 132 ? -7.045 -0.351 11.689 1.00 97.94 132 TYR A O 1
ATOM 1095 N N . SER A 1 133 ? -7.312 1.716 12.520 1.00 97.94 133 SER A N 1
ATOM 1096 C CA . SER A 1 133 ? -7.897 1.266 13.786 1.00 97.94 133 SER A CA 1
ATOM 1097 C C . SER A 1 133 ? -9.196 0.469 13.607 1.00 97.94 133 SER A C 1
ATOM 1099 O O . SER A 1 133 ? -9.467 -0.400 14.436 1.00 97.94 133 SER A O 1
ATOM 1101 N N . GLU A 1 134 ? -9.927 0.692 12.511 1.00 98.44 134 GLU A N 1
ATOM 1102 C CA . GLU A 1 134 ? -11.193 0.030 12.167 1.00 98.44 134 GLU A CA 1
ATOM 1103 C C . GLU A 1 134 ? -11.010 -1.341 11.489 1.00 98.44 134 GLU A C 1
ATOM 1105 O O . GLU A 1 134 ? -11.996 -2.042 11.268 1.00 98.44 134 GLU A O 1
ATOM 1110 N N . LEU A 1 135 ? -9.776 -1.749 11.156 1.00 98.25 135 LEU A N 1
ATOM 1111 C CA . LEU A 1 135 ? -9.512 -3.108 10.672 1.00 98.25 135 LEU A CA 1
ATOM 1112 C C . LEU A 1 135 ? -9.805 -4.148 11.757 1.00 98.25 135 LEU A C 1
ATOM 1114 O O . LEU A 1 135 ? -9.581 -3.909 12.951 1.00 98.25 135 LEU A O 1
ATOM 1118 N N . THR A 1 136 ? -10.238 -5.326 11.319 1.00 97.75 136 THR A N 1
ATOM 1119 C CA . THR A 1 136 ? -10.402 -6.494 12.192 1.00 97.75 136 THR A CA 1
ATOM 1120 C C . THR A 1 136 ? -9.057 -6.959 12.753 1.00 97.75 136 THR A C 1
ATOM 1122 O O . THR A 1 136 ? -7.993 -6.655 12.204 1.00 97.75 136 THR A O 1
ATOM 1125 N N . ASP A 1 137 ? -9.086 -7.727 13.841 1.00 97.50 137 ASP A N 1
ATOM 1126 C CA . ASP A 1 137 ? -7.859 -8.260 14.441 1.00 97.50 137 ASP A CA 1
ATOM 1127 C C . ASP A 1 137 ? -7.126 -9.206 13.481 1.00 97.50 137 ASP A C 1
ATOM 1129 O O . ASP A 1 137 ? -5.915 -9.086 13.318 1.00 97.50 137 ASP A O 1
ATOM 1133 N N . SER A 1 138 ? -7.851 -10.040 12.728 1.00 96.62 138 SER A N 1
ATOM 1134 C CA . SER A 1 138 ? -7.267 -10.908 11.694 1.00 96.62 138 SER A CA 1
ATOM 1135 C C . SER A 1 138 ? -6.565 -10.127 10.578 1.00 96.62 138 SER A C 1
ATOM 1137 O O . SER A 1 138 ? -5.515 -10.537 10.086 1.00 96.62 138 SER A O 1
ATOM 1139 N N . GLU A 1 139 ? -7.100 -8.970 10.182 1.00 97.69 139 GLU A N 1
ATOM 1140 C CA . GLU A 1 139 ? -6.450 -8.095 9.197 1.00 97.69 139 GLU A CA 1
ATOM 1141 C C . GLU A 1 139 ? -5.202 -7.411 9.766 1.00 97.69 139 GLU A C 1
ATOM 1143 O O . GLU A 1 139 ? -4.206 -7.233 9.064 1.00 97.69 139 GLU A O 1
ATOM 1148 N N . LYS A 1 140 ? -5.222 -7.043 11.049 1.00 97.38 140 LYS A N 1
ATOM 1149 C CA . LYS A 1 140 ? -4.037 -6.510 11.738 1.00 97.38 140 LYS A CA 1
ATOM 1150 C C . LYS A 1 140 ? -2.966 -7.587 11.921 1.00 97.38 140 LYS A C 1
ATOM 1152 O O . LYS A 1 140 ? -1.775 -7.281 11.831 1.00 97.38 140 LYS A O 1
ATOM 1157 N N . GLU A 1 141 ? -3.360 -8.840 12.122 1.00 96.31 141 GLU A N 1
ATOM 1158 C CA . GLU A 1 141 ? -2.455 -9.991 12.165 1.00 96.31 141 GLU A CA 1
ATOM 1159 C C . GLU A 1 141 ? -1.795 -10.261 10.806 1.00 96.31 141 GLU A C 1
ATOM 1161 O O . GLU A 1 141 ? -0.585 -10.481 10.774 1.00 96.31 141 GLU A O 1
ATOM 1166 N N . GLU A 1 142 ? -2.536 -10.183 9.690 1.00 95.69 142 GLU A N 1
ATOM 1167 C CA . GLU A 1 142 ? -1.969 -10.223 8.323 1.00 95.69 142 GLU A CA 1
ATOM 1168 C C . GLU A 1 142 ? -0.838 -9.199 8.173 1.00 95.69 142 GLU A C 1
ATOM 1170 O O . GLU A 1 142 ? 0.302 -9.540 7.855 1.00 95.69 142 GLU A O 1
ATOM 1175 N N . LEU A 1 143 ? -1.135 -7.937 8.479 1.00 96.50 143 LEU A N 1
ATOM 1176 C CA . LEU A 1 143 ? -0.168 -6.843 8.404 1.00 96.50 143 LEU A CA 1
ATOM 1177 C C . LEU A 1 143 ? 1.051 -7.092 9.307 1.00 96.50 143 LEU A C 1
ATOM 1179 O O . LEU A 1 143 ? 2.197 -6.916 8.882 1.00 96.50 143 LEU A O 1
ATOM 1183 N N . SER A 1 144 ? 0.819 -7.567 10.532 1.00 94.44 144 SER A N 1
ATOM 1184 C CA . SER A 1 144 ? 1.875 -7.861 11.508 1.00 94.44 144 SER A CA 1
ATOM 1185 C C . SER A 1 144 ? 2.786 -9.008 11.074 1.00 94.44 144 SER A C 1
ATOM 1187 O O . SER A 1 144 ? 3.974 -8.983 11.392 1.00 94.44 144 SER A O 1
ATOM 1189 N N . ARG A 1 145 ? 2.286 -9.989 10.311 1.00 94.88 145 ARG A N 1
ATOM 1190 C CA . ARG A 1 145 ? 3.142 -11.021 9.704 1.00 94.88 145 ARG A CA 1
ATOM 1191 C C . ARG A 1 145 ? 4.115 -10.420 8.701 1.00 94.88 145 ARG A C 1
ATOM 1193 O O . ARG A 1 145 ? 5.297 -10.765 8.714 1.00 94.88 145 ARG A O 1
ATOM 1200 N N . LEU A 1 146 ? 3.644 -9.491 7.867 1.00 93.38 146 LEU A N 1
ATOM 1201 C CA . LEU A 1 146 ? 4.490 -8.852 6.865 1.00 93.38 146 LEU A CA 1
ATOM 1202 C C . LEU A 1 146 ? 5.542 -7.935 7.497 1.00 93.38 146 LEU A C 1
ATOM 1204 O O . LEU A 1 146 ? 6.690 -7.969 7.063 1.00 93.38 146 LEU A O 1
ATOM 1208 N N . TYR A 1 147 ? 5.202 -7.170 8.538 1.00 91.56 147 TYR A N 1
ATOM 1209 C CA . TYR A 1 147 ? 6.150 -6.318 9.272 1.00 91.56 147 TYR A CA 1
ATOM 1210 C C . TYR A 1 147 ? 6.108 -6.593 10.788 1.00 91.56 147 TYR A C 1
ATOM 1212 O O . TYR A 1 147 ? 5.498 -5.834 11.542 1.00 91.56 147 TYR A O 1
ATOM 1220 N N . PRO A 1 148 ? 6.794 -7.655 11.261 1.00 88.25 148 PRO A N 1
ATOM 1221 C CA . PRO A 1 148 ? 6.690 -8.123 12.648 1.00 88.25 148 PRO A CA 1
ATOM 1222 C C . PRO A 1 148 ? 7.568 -7.353 13.641 1.00 88.25 148 PRO A C 1
ATOM 1224 O O . PRO A 1 148 ? 7.463 -7.551 14.850 1.00 88.25 148 PRO A O 1
ATOM 1227 N N . ARG A 1 149 ? 8.486 -6.511 13.156 1.00 85.44 149 ARG A N 1
ATOM 1228 C CA . ARG A 1 149 ? 9.420 -5.747 13.990 1.00 85.44 149 ARG A CA 1
ATOM 1229 C C . ARG A 1 149 ? 9.177 -4.265 13.778 1.00 85.44 149 ARG A C 1
ATOM 1231 O O . ARG A 1 149 ? 9.200 -3.800 12.644 1.00 85.44 149 ARG A O 1
ATOM 1238 N N . ILE A 1 150 ? 8.985 -3.544 14.875 1.00 87.25 150 ILE A N 1
ATOM 1239 C CA . ILE A 1 150 ? 8.827 -2.093 14.876 1.00 87.25 150 ILE A CA 1
ATOM 1240 C C . ILE A 1 150 ? 10.124 -1.502 15.423 1.00 87.25 150 ILE A C 1
ATOM 1242 O O . ILE A 1 150 ? 10.422 -1.644 16.609 1.00 87.25 150 ILE A O 1
ATOM 1246 N N . GLY A 1 151 ? 10.928 -0.911 14.538 1.00 87.56 151 GLY A N 1
ATOM 1247 C CA . GLY A 1 151 ? 12.125 -0.172 14.924 1.00 87.56 151 GLY A CA 1
ATOM 1248 C C . GLY A 1 151 ? 11.801 1.194 15.536 1.00 87.56 151 GLY A C 1
ATOM 1249 O O . GLY A 1 151 ? 10.660 1.655 15.546 1.00 87.56 151 GLY A O 1
ATOM 1250 N N . GLU A 1 152 ? 12.831 1.879 16.026 1.00 87.94 152 GLU A N 1
ATOM 1251 C CA . GLU A 1 152 ? 12.697 3.255 16.507 1.00 87.94 152 GLU A CA 1
ATOM 1252 C C . GLU A 1 152 ? 12.220 4.189 15.378 1.00 87.94 152 GLU A C 1
ATOM 1254 O O . GLU A 1 152 ? 12.851 4.285 14.323 1.00 87.94 152 GLU A O 1
ATOM 1259 N N . GLY A 1 153 ? 11.105 4.890 15.608 1.00 83.50 153 GLY A N 1
ATOM 1260 C CA . GLY A 1 153 ? 10.498 5.802 14.631 1.00 83.50 153 GLY A CA 1
ATOM 1261 C C . GLY A 1 153 ? 9.665 5.118 13.539 1.00 83.50 153 GLY A C 1
ATOM 1262 O O . GLY A 1 153 ? 9.130 5.804 12.665 1.00 83.50 153 GLY A O 1
ATOM 1263 N N . GLU A 1 154 ? 9.529 3.795 13.597 1.00 94.31 154 GLU A N 1
ATOM 1264 C CA . GLU A 1 154 ? 8.685 3.001 12.705 1.00 94.31 154 GLU A CA 1
ATOM 1265 C C . GLU A 1 154 ? 7.368 2.623 13.388 1.00 94.31 154 GLU A C 1
ATOM 1267 O O . GLU A 1 154 ? 7.202 2.799 14.595 1.00 94.31 154 GLU A O 1
ATOM 1272 N N . GLY A 1 155 ? 6.411 2.101 12.621 1.00 95.31 155 GLY A N 1
ATOM 1273 C CA . GLY A 1 155 ? 5.191 1.529 13.190 1.00 95.31 155 GLY A CA 1
ATOM 1274 C C . GLY A 1 155 ? 3.954 1.686 12.324 1.00 95.31 155 GLY A C 1
ATOM 1275 O O . GLY A 1 155 ? 3.989 2.263 11.238 1.00 95.31 155 GLY A O 1
ATOM 1276 N N . TRP A 1 156 ? 2.846 1.159 12.835 1.00 96.94 156 TRP A N 1
ATOM 1277 C CA . TRP A 1 156 ? 1.532 1.245 12.210 1.00 96.94 156 TRP A CA 1
ATOM 1278 C C . TRP A 1 156 ? 0.823 2.529 12.627 1.00 96.94 156 TRP A C 1
ATOM 1280 O O . TRP A 1 156 ? 0.652 2.796 13.817 1.00 96.94 156 TRP A O 1
ATOM 1290 N N . PHE A 1 157 ? 0.389 3.316 11.647 1.00 96.88 157 PHE A N 1
ATOM 1291 C CA . PHE A 1 157 ? -0.309 4.575 11.878 1.00 96.88 157 PHE A CA 1
ATOM 1292 C C . PHE A 1 157 ? -1.604 4.651 11.074 1.00 96.88 157 PHE A C 1
ATOM 1294 O O . PHE A 1 157 ? -1.697 4.142 9.956 1.00 96.88 157 PHE A O 1
ATOM 1301 N N . GLY A 1 158 ? -2.591 5.337 11.649 1.00 97.56 158 GLY A N 1
ATOM 1302 C CA . GLY A 1 158 ? -3.873 5.605 11.008 1.00 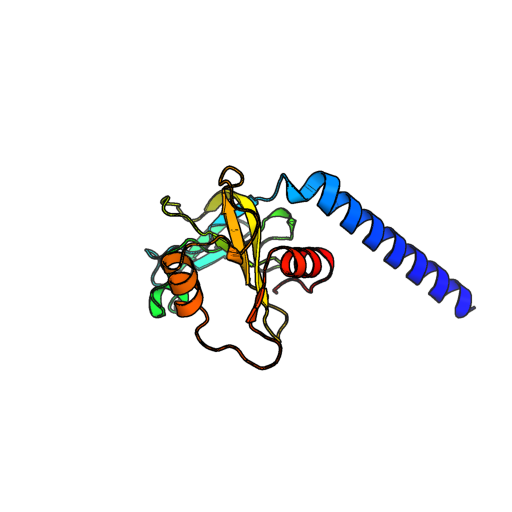97.56 158 GLY A CA 1
ATOM 1303 C C . GLY A 1 158 ? -3.807 6.613 9.861 1.00 97.56 158 GLY A C 1
ATOM 1304 O O . GLY A 1 158 ? -2.763 7.181 9.511 1.00 97.56 158 GLY A O 1
ATOM 1305 N N . SER A 1 159 ? -4.983 6.864 9.304 1.00 95.94 159 SER A N 1
ATOM 1306 C CA . SER A 1 159 ? -5.250 7.657 8.103 1.00 95.94 159 SER A CA 1
ATOM 1307 C C . SER A 1 159 ? -4.612 9.046 8.134 1.00 95.94 159 SER A C 1
ATOM 1309 O O . SER A 1 159 ? -4.083 9.513 7.129 1.00 95.94 159 SER A O 1
ATOM 1311 N N . LYS A 1 160 ? -4.599 9.700 9.300 1.00 94.25 160 LYS A N 1
ATOM 1312 C CA . LYS A 1 160 ? -4.054 11.054 9.467 1.00 94.25 160 LYS A CA 1
ATOM 1313 C C . LYS A 1 160 ? -2.552 11.130 9.199 1.00 94.25 160 LYS A C 1
ATOM 1315 O O . LYS A 1 160 ? -2.093 12.103 8.606 1.00 94.25 160 LYS A O 1
ATOM 1320 N N . GLU A 1 161 ? -1.776 10.159 9.674 1.00 95.50 161 GLU A N 1
ATOM 1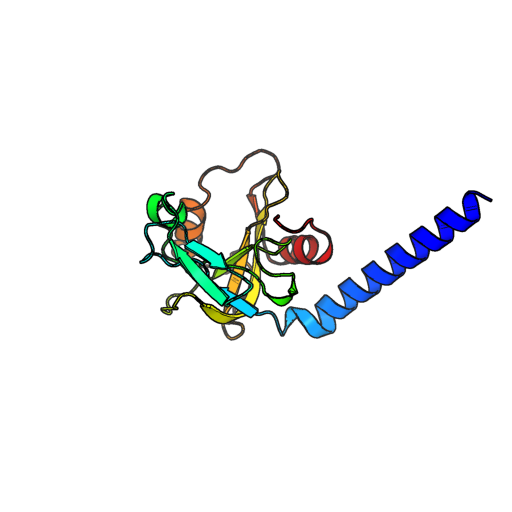321 C CA . GLU A 1 161 ? -0.328 10.144 9.427 1.00 95.50 161 GLU A CA 1
ATOM 1322 C C . GLU A 1 161 ? -0.040 9.687 7.996 1.00 95.50 161 GLU A C 1
ATOM 1324 O O . GLU A 1 161 ? 0.791 10.292 7.320 1.00 95.50 161 GLU A O 1
ATOM 1329 N N . ALA A 1 162 ? -0.814 8.719 7.498 1.00 95.56 162 ALA A N 1
ATOM 1330 C CA . ALA A 1 162 ? -0.761 8.293 6.106 1.00 95.56 162 ALA A CA 1
ATOM 1331 C C . ALA A 1 162 ? -1.005 9.454 5.135 1.00 95.56 162 ALA A C 1
ATOM 1333 O O . ALA A 1 162 ? -0.218 9.661 4.219 1.00 95.56 162 ALA A O 1
ATOM 1334 N N . GLU A 1 163 ? -2.021 10.285 5.368 1.00 92.81 163 GLU A N 1
ATOM 1335 C CA . GLU A 1 163 ? -2.294 11.471 4.551 1.00 92.81 163 GLU A CA 1
ATOM 1336 C C . GLU A 1 163 ? -1.113 12.450 4.545 1.00 92.81 163 GLU A C 1
ATOM 1338 O O . GLU A 1 163 ? -0.735 12.950 3.485 1.00 92.81 163 GLU A O 1
ATOM 1343 N N . LYS A 1 164 ? -0.476 12.696 5.698 1.00 91.31 164 LYS A N 1
ATOM 1344 C CA . LYS A 1 164 ? 0.727 13.541 5.735 1.00 91.31 164 LYS A CA 1
ATOM 1345 C C . LYS A 1 164 ? 1.848 12.937 4.895 1.00 91.31 164 LYS A C 1
ATOM 1347 O O . LYS A 1 164 ? 2.458 13.654 4.113 1.00 91.31 164 LYS A O 1
ATOM 1352 N N . CYS A 1 165 ? 2.115 11.642 5.031 1.00 92.50 165 CYS A N 1
ATOM 1353 C CA . CYS A 1 165 ? 3.164 10.975 4.265 1.00 92.50 165 CYS A CA 1
ATOM 1354 C C . CYS A 1 165 ? 2.837 10.888 2.768 1.00 92.50 165 CYS A C 1
ATOM 1356 O O . CYS A 1 165 ? 3.753 10.981 1.960 1.00 92.50 165 CYS A O 1
ATOM 1358 N N . MET A 1 166 ? 1.565 10.786 2.377 1.00 90.06 166 MET A N 1
ATOM 1359 C CA . MET A 1 166 ? 1.152 10.849 0.972 1.00 90.06 166 MET A CA 1
ATOM 1360 C C . MET A 1 166 ? 1.515 12.197 0.344 1.00 90.06 166 MET A C 1
ATOM 1362 O O . MET A 1 166 ? 2.099 12.217 -0.741 1.00 90.06 166 MET A O 1
ATOM 1366 N N . ILE A 1 167 ? 1.212 13.296 1.046 1.00 85.69 167 ILE A N 1
ATOM 1367 C CA . ILE A 1 167 ? 1.407 14.672 0.561 1.00 85.69 167 ILE A CA 1
ATOM 1368 C C . ILE A 1 167 ? 2.875 15.110 0.666 1.00 85.69 167 ILE A C 1
ATOM 1370 O O . ILE A 1 167 ? 3.398 15.726 -0.254 1.00 85.69 167 ILE A O 1
ATOM 1374 N N . TYR A 1 168 ? 3.539 14.806 1.783 1.00 84.94 168 TYR A N 1
ATOM 1375 C CA . TYR A 1 168 ? 4.836 15.394 2.145 1.00 84.94 168 TYR A CA 1
ATOM 1376 C C . TYR A 1 168 ? 5.988 14.389 2.222 1.00 84.94 168 TYR A C 1
ATOM 1378 O O . TYR A 1 168 ? 7.143 14.791 2.330 1.00 84.94 168 TYR A O 1
ATOM 1386 N N . GLY A 1 169 ? 5.697 13.087 2.242 1.00 81.06 169 GLY A N 1
ATOM 1387 C CA . GLY A 1 169 ? 6.722 12.059 2.401 1.00 81.06 169 GLY A CA 1
ATOM 1388 C C . GLY A 1 169 ? 7.533 11.842 1.119 1.00 81.06 169 GLY A C 1
ATOM 1389 O O . GLY A 1 169 ? 7.003 12.047 0.024 1.00 81.06 169 GLY A O 1
ATOM 1390 N N . PRO A 1 170 ? 8.780 11.354 1.204 1.00 82.12 170 PRO A N 1
ATOM 1391 C CA . PRO A 1 170 ? 9.517 10.884 0.031 1.00 82.12 170 PRO A CA 1
ATOM 1392 C C . PRO A 1 170 ? 8.797 9.698 -0.604 1.00 82.12 170 PRO A C 1
ATOM 1394 O O . PRO A 1 170 ? 8.180 8.913 0.112 1.00 82.12 170 PRO A O 1
ATOM 1397 N N . LYS A 1 171 ? 8.850 9.568 -1.928 1.00 83.31 171 LYS A N 1
ATOM 1398 C CA . LYS A 1 171 ? 8.340 8.394 -2.652 1.00 83.31 171 LYS A CA 1
ATOM 1399 C C . LYS A 1 171 ? 9.382 7.263 -2.615 1.00 83.31 171 LYS A C 1
ATOM 1401 O O . LYS A 1 171 ? 10.575 7.560 -2.591 1.00 83.31 171 LYS A O 1
ATOM 1406 N N . ALA A 1 172 ? 8.930 6.011 -2.614 1.00 73.62 172 ALA A N 1
ATOM 1407 C CA . ALA A 1 172 ? 9.792 4.828 -2.710 1.00 73.62 172 ALA A CA 1
ATOM 1408 C C . ALA A 1 172 ? 10.490 4.808 -4.071 1.00 73.62 172 ALA A C 1
ATOM 1410 O O . ALA A 1 172 ? 9.824 5.164 -5.033 1.00 73.62 172 ALA A O 1
ATOM 1411 N N . LEU A 1 173 ? 11.776 4.443 -4.151 1.00 60.00 173 LEU A N 1
ATOM 1412 C CA . LEU A 1 173 ? 12.560 4.417 -5.398 1.00 60.00 173 LEU A CA 1
ATOM 1413 C C . LEU A 1 173 ? 12.303 3.153 -6.218 1.00 60.00 173 LEU A C 1
ATOM 1415 O O . LEU A 1 173 ? 12.404 2.049 -5.642 1.00 60.00 173 LEU A O 1
#

Foldseek 3Di:
DVVVVVVVVVCVVVVVLVCLLCCCVPPVQQFWKWAFQDALVQQAHWDADPVVRDIDGDPHGDLLNVLVQGFTKGFGPVAHHPPPFTAIETEQDPDDDDHGDIAGWHFWWWWDDPVLAIYTYIYGSPDPHRWPVPDDPVSVVSVCSSPVDADVVTDITTPVVVSCCVSPTTGHD

pLDDT: mean 88.0, std 16.41, range [33.53, 98.69]

Secondary structure (DSSP, 8-state):
-HHHHHHHHHHHHHHHHHHHHHHHHHTGGGSEEEEEEE-TT--EEEEEETTTTEEEEEEEEPHHHHTT--S-EEEEGGG--TTSSB-EEEE--SS---TT-EEEEEEEEEEE-TTS--EEEEEETTSS--SGGGS-HHHHHHHHHHS----TT-EEEEHHHHHHHHHHSPPB-